Protein AF-A0A0M1JBJ9-F1 (afdb_monomer)

Mean predicted aligned error: 10.91 Å

Radius of gyration: 22.56 Å; Cα contacts (8 Å, |Δi|>4): 190; chains: 1; bounding box: 46×38×67 Å

Secondary structure (DSSP, 8-state):
-----B---EEEEETTEEEEEP-TTPEEEEE-TTT--EEEEEBPPTTS-EEETTEEE-TTS--HHHHHHHHHHHHHHHHHHHT--SHHHHHHIIIIIIHHHHHHHHHHS---HHHHHHHHHHHHHHHHHHTT--TT--HHHHHS-GGGTS--PPPGGGGS--------S-S------

Sequence (177 aa):
MNKFCVYIIKWTFKRDMPKLEDHSQQIIRIQESDTRQMVDIANLLPKQSIKSLGCMFSPTLKSNVQEKLVQQKVMSLSMTLARATTINIAWVHYNTVYLSAMRYKLSQATISHNKLAEFEKSYINQLLPKLGYTRNFPRAVVHALVELGALGFNHYPQYKVKRNVSIKSSMFDFNKP

Foldseek 3Di:
DPPDAAADWDWDDDPPDTDTDWPQVDWDWDQDPPPRDTDTDGHDTQQAWDDDPNATAGVVLDHPPRLVVLLVVLVVLLVVLLPDDALVVLVCSVPPPVCVVVLVSLLPHSDDPVSQVVSVLVNVLSSQVRNVHHSPPDVCLQCDDVVVVGNNDDRSVVSPDPPPPPVPVPPDPPDDD

Structure (mmCIF, N/CA/C/O backbone):
data_AF-A0A0M1JBJ9-F1
#
_entry.id   AF-A0A0M1JBJ9-F1
#
loop_
_atom_site.group_PDB
_atom_site.id
_atom_site.type_symbol
_atom_site.label_atom_id
_atom_site.label_alt_id
_atom_site.label_comp_id
_atom_site.label_asym_id
_atom_site.label_entity_id
_atom_site.label_seq_id
_atom_site.pdbx_PDB_ins_code
_atom_site.Cartn_x
_atom_site.Cartn_y
_atom_site.Cartn_z
_atom_site.occupancy
_atom_site.B_iso_or_equiv
_atom_site.auth_seq_id
_atom_site.auth_comp_id
_atom_site.auth_asym_id
_atom_site.auth_atom_id
_atom_site.pdbx_PDB_model_num
ATOM 1 N N . MET A 1 1 ? 2.349 13.083 28.864 1.00 40.28 1 MET A N 1
ATOM 2 C CA . MET A 1 1 ? 1.974 12.598 27.511 1.00 40.28 1 MET A CA 1
ATOM 3 C C . MET A 1 1 ? 1.416 11.192 27.645 1.00 40.28 1 MET A C 1
ATOM 5 O O . MET A 1 1 ? 2.142 10.321 28.107 1.00 40.28 1 MET A O 1
ATOM 9 N N . ASN A 1 2 ? 0.149 10.980 27.285 1.00 50.66 2 ASN A N 1
ATOM 10 C CA . ASN A 1 2 ? -0.490 9.663 27.348 1.00 50.66 2 ASN A CA 1
ATOM 11 C C . ASN A 1 2 ? 0.169 8.720 26.324 1.00 50.66 2 ASN A C 1
ATOM 13 O O . ASN A 1 2 ? 0.013 8.910 25.120 1.00 50.66 2 ASN A O 1
ATOM 17 N N . LYS A 1 3 ? 0.961 7.748 26.797 1.00 65.25 3 LYS A N 1
ATOM 18 C CA . LYS A 1 3 ? 1.693 6.778 25.954 1.00 65.25 3 LYS A CA 1
ATOM 19 C C . LYS A 1 3 ? 0.819 5.615 25.466 1.00 65.25 3 LYS A C 1
ATOM 21 O O . LYS A 1 3 ? 1.274 4.827 24.642 1.00 65.25 3 LYS A O 1
ATOM 26 N N . PHE A 1 4 ? -0.416 5.508 25.955 1.00 68.12 4 PHE A N 1
ATOM 27 C CA . PHE A 1 4 ? -1.278 4.351 25.740 1.00 68.12 4 PHE A CA 1
ATOM 28 C C . PHE A 1 4 ? -2.556 4.737 24.994 1.00 68.12 4 PHE A C 1
ATOM 30 O O . PHE A 1 4 ? -3.160 5.775 25.252 1.00 68.12 4 PHE A O 1
ATOM 37 N N . CYS A 1 5 ? -2.948 3.884 24.051 1.00 72.44 5 CYS A N 1
ATOM 38 C CA . CYS A 1 5 ? -4.207 3.956 23.318 1.00 72.44 5 CYS A CA 1
ATOM 39 C C . CYS A 1 5 ? -4.979 2.677 23.628 1.00 72.44 5 CYS A C 1
ATOM 41 O O . CYS A 1 5 ? -4.451 1.587 23.401 1.00 72.44 5 CYS A O 1
ATOM 43 N N . VAL A 1 6 ? -6.200 2.802 24.144 1.00 77.88 6 VAL A N 1
ATOM 44 C CA . VAL A 1 6 ? -7.011 1.650 24.549 1.00 77.88 6 VAL A CA 1
ATOM 45 C C . VAL A 1 6 ? -8.260 1.572 23.683 1.00 77.88 6 VAL A C 1
ATOM 47 O O . VAL A 1 6 ? -8.884 2.587 23.374 1.00 77.88 6 VAL A O 1
ATOM 50 N N . TYR A 1 7 ? -8.600 0.345 23.294 1.00 79.88 7 TYR A N 1
ATOM 51 C CA . TYR A 1 7 ? -9.830 0.012 22.592 1.00 79.88 7 TYR A CA 1
ATOM 52 C C . TYR A 1 7 ? -10.604 -1.011 23.411 1.00 79.88 7 TYR A C 1
ATOM 54 O O . TYR A 1 7 ? -10.098 -2.102 23.675 1.00 79.88 7 TYR A O 1
ATOM 62 N N . ILE A 1 8 ? -11.850 -0.697 23.745 1.00 81.00 8 ILE A N 1
ATOM 63 C CA . ILE A 1 8 ? -12.811 -1.705 24.190 1.00 81.00 8 ILE A CA 1
ATOM 64 C C . ILE A 1 8 ? -13.491 -2.275 22.953 1.00 81.00 8 ILE A C 1
ATOM 66 O O . ILE A 1 8 ? -14.142 -1.562 22.188 1.00 81.00 8 ILE A O 1
ATOM 70 N N . ILE A 1 9 ? -13.329 -3.580 22.762 1.00 80.31 9 ILE A N 1
ATOM 71 C CA . ILE A 1 9 ? -13.899 -4.327 21.646 1.00 80.31 9 ILE A CA 1
ATOM 72 C C . ILE A 1 9 ? -14.890 -5.320 22.240 1.00 80.31 9 ILE A C 1
ATOM 74 O O . ILE A 1 9 ? -14.492 -6.236 22.958 1.00 80.31 9 ILE A O 1
ATOM 78 N N . LYS A 1 10 ? -16.175 -5.162 21.921 1.00 82.12 10 LYS A N 1
ATOM 79 C CA . LYS A 1 10 ? -17.209 -6.123 22.303 1.00 82.12 10 LYS A CA 1
ATOM 80 C C . LYS A 1 10 ? -17.837 -6.724 21.059 1.00 82.12 10 LYS A C 1
ATOM 82 O O . LYS A 1 10 ? -18.400 -6.018 20.223 1.00 82.12 10 LYS A O 1
ATOM 87 N N . TRP A 1 11 ? -17.747 -8.042 20.958 1.00 81.19 11 TRP A N 1
ATOM 88 C CA . TRP A 1 11 ? -18.395 -8.807 19.906 1.00 81.19 11 TRP A CA 1
ATOM 89 C C . TRP A 1 11 ? -19.698 -9.390 20.432 1.00 81.19 11 TRP A C 1
ATOM 91 O O . TRP A 1 11 ? -19.705 -10.070 21.457 1.00 81.19 11 TRP A O 1
ATOM 101 N N . THR A 1 12 ? -20.797 -9.152 19.722 1.00 83.12 12 THR A N 1
ATOM 102 C CA . THR A 1 12 ? -22.052 -9.860 19.954 1.00 83.12 12 THR A CA 1
ATOM 103 C C . THR A 1 12 ? -22.290 -10.883 18.861 1.00 83.12 12 THR A C 1
ATOM 105 O O . THR A 1 12 ? -22.363 -10.581 17.670 1.00 83.12 12 THR A O 1
ATOM 108 N N . PHE A 1 13 ? -22.394 -12.136 19.289 1.00 81.25 13 PHE A N 1
ATOM 109 C CA . PHE A 1 13 ? -22.615 -13.281 18.422 1.00 81.25 13 PHE A CA 1
ATOM 110 C C . PHE A 1 13 ? -24.118 -13.563 18.387 1.00 81.25 13 PHE A C 1
ATOM 112 O O . PHE A 1 13 ? -24.657 -14.261 19.242 1.00 81.25 13 PHE A O 1
ATOM 119 N N . LYS A 1 14 ? -24.821 -12.961 17.421 1.00 80.25 14 LYS A N 1
ATOM 120 C CA . LYS A 1 14 ? -26.178 -13.395 17.049 1.00 80.25 14 LYS A CA 1
ATOM 121 C C . LYS A 1 14 ? -26.054 -14.450 15.947 1.00 80.25 14 LYS A C 1
ATOM 123 O O . LYS A 1 14 ? -25.101 -14.373 15.178 1.00 80.25 14 LYS A O 1
ATOM 128 N N . ARG A 1 15 ? -27.008 -15.394 15.904 1.00 73.88 15 ARG A N 1
ATOM 129 C CA . ARG A 1 15 ? -26.974 -16.716 15.230 1.00 73.88 15 ARG A CA 1
ATOM 130 C C . ARG A 1 15 ? -26.231 -16.831 13.887 1.00 73.88 15 ARG A C 1
ATOM 132 O O . ARG A 1 15 ? -25.685 -17.899 13.659 1.00 73.88 15 ARG A O 1
ATOM 139 N N . ASP A 1 16 ? -26.109 -15.771 13.084 1.00 71.38 16 ASP A N 1
ATOM 140 C CA . ASP A 1 16 ? -25.483 -15.869 11.759 1.00 71.38 16 ASP A CA 1
ATOM 141 C C . ASP A 1 16 ? -24.213 -15.025 11.541 1.00 71.38 16 ASP A C 1
ATOM 143 O O . ASP A 1 16 ? -23.435 -15.365 10.655 1.00 71.38 16 ASP A O 1
ATOM 147 N N . MET A 1 17 ? -23.929 -13.965 12.323 1.00 73.56 17 MET A N 1
ATOM 148 C CA . MET A 1 17 ? -22.675 -13.193 12.180 1.00 73.56 17 MET A CA 1
ATOM 149 C C . MET A 1 17 ? -22.262 -12.430 13.454 1.00 73.56 17 MET A C 1
ATOM 151 O O . MET A 1 17 ? -23.107 -11.766 14.068 1.00 73.56 17 MET A O 1
ATOM 155 N N . PRO A 1 18 ? -20.959 -12.424 13.813 1.00 79.56 18 PRO A N 1
ATOM 156 C CA . PRO A 1 18 ? -20.442 -11.572 14.877 1.00 79.56 18 PRO A CA 1
ATOM 157 C C . PRO A 1 18 ? -20.579 -10.097 14.488 1.00 79.56 18 PRO A C 1
ATOM 159 O O . PRO A 1 18 ? -20.094 -9.663 13.441 1.00 79.56 18 PRO A O 1
ATOM 162 N N . LYS A 1 19 ? -21.231 -9.310 15.343 1.00 79.62 19 LYS A N 1
ATOM 163 C CA . LYS A 1 19 ? -21.331 -7.855 15.201 1.00 79.62 19 LYS A CA 1
ATOM 164 C C . LYS A 1 19 ? -20.446 -7.178 16.238 1.00 79.62 19 LYS A C 1
ATOM 166 O O . LYS A 1 19 ? -20.399 -7.595 17.390 1.00 79.62 19 LYS A O 1
ATOM 171 N N . LEU A 1 20 ? -19.740 -6.138 15.810 1.00 77.88 20 LEU A N 1
ATOM 172 C CA . LEU A 1 20 ? -18.956 -5.292 16.701 1.00 77.88 20 LEU A CA 1
ATOM 173 C C . LEU A 1 20 ? -19.862 -4.195 17.265 1.00 77.88 20 LEU A C 1
ATOM 175 O O . LEU A 1 20 ? -20.436 -3.425 16.491 1.00 77.88 20 LEU A O 1
ATOM 179 N N . GLU A 1 21 ? -19.986 -4.130 18.588 1.00 76.69 21 GLU A N 1
ATOM 180 C CA . GLU A 1 21 ? -20.697 -3.048 19.273 1.00 76.69 21 GLU A CA 1
ATOM 181 C C . GLU A 1 21 ? -19.773 -1.846 19.487 1.00 76.69 21 GLU A C 1
ATOM 183 O O . GLU A 1 21 ? -18.577 -1.994 19.753 1.00 76.69 21 GLU A O 1
ATOM 188 N N . ASP A 1 22 ? -20.328 -0.643 19.336 1.00 70.81 22 ASP A N 1
ATOM 189 C CA . ASP A 1 22 ? -19.609 0.604 19.582 1.00 70.81 22 ASP A CA 1
ATOM 190 C C . ASP A 1 22 ? -19.796 1.023 21.045 1.00 70.81 22 ASP A C 1
ATOM 192 O O . ASP A 1 22 ? -20.914 1.263 21.498 1.00 70.81 22 ASP A O 1
ATOM 196 N N . HIS A 1 23 ? -18.687 1.099 21.781 1.00 70.31 23 HIS A N 1
ATOM 197 C CA . HIS A 1 23 ? -18.643 1.535 23.180 1.00 70.31 23 HIS A CA 1
ATOM 198 C C . HIS A 1 23 ? -17.725 2.745 23.381 1.00 70.31 23 HIS A C 1
ATOM 200 O O . HIS A 1 23 ? -17.162 2.946 24.457 1.00 70.31 23 HIS A O 1
ATOM 206 N N . SER A 1 24 ? -17.565 3.568 22.347 1.00 64.38 24 SER A N 1
ATOM 207 C CA . SER A 1 24 ? -16.698 4.755 22.349 1.00 64.38 24 SER A CA 1
ATOM 208 C C . SER A 1 2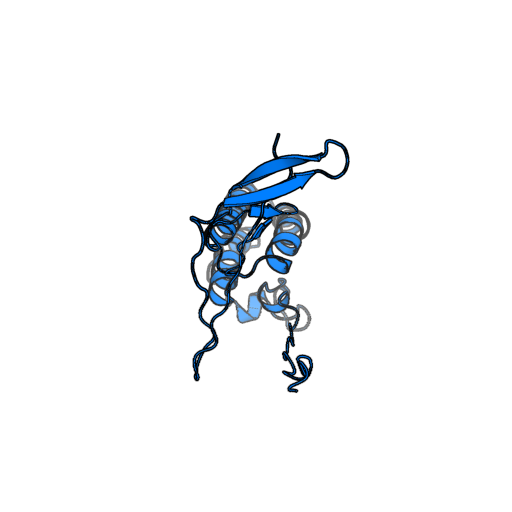4 ? -16.976 5.786 23.449 1.00 64.38 24 SER A C 1
ATOM 210 O O . SER A 1 24 ? -16.107 6.600 23.732 1.00 64.38 24 SER A O 1
ATOM 212 N N . GLN A 1 25 ? -18.141 5.748 24.102 1.00 66.19 25 GLN A N 1
ATOM 213 C CA . GLN A 1 25 ? -18.490 6.651 25.208 1.00 66.19 25 GLN A CA 1
ATOM 214 C C . GLN A 1 25 ? -18.091 6.135 26.603 1.00 66.19 25 GLN A C 1
ATOM 216 O O . GLN A 1 25 ? -18.305 6.830 27.592 1.00 66.19 25 GLN A O 1
ATOM 221 N N . GLN A 1 26 ? -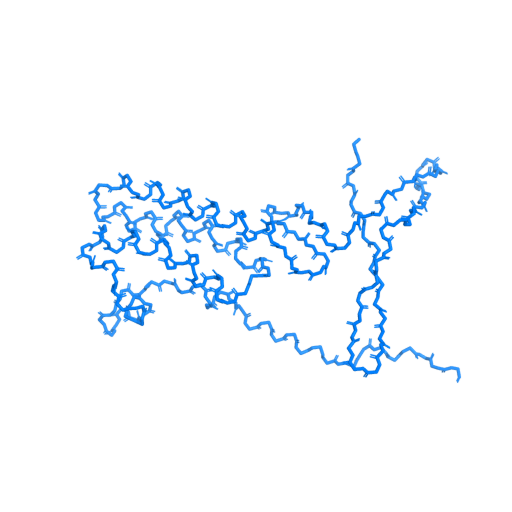17.529 4.928 26.719 1.00 70.69 26 GLN A N 1
ATOM 222 C CA . GLN A 1 26 ? -17.108 4.393 28.017 1.00 70.69 26 GLN A CA 1
ATOM 223 C C . GLN A 1 26 ? -15.753 4.968 28.446 1.00 70.69 26 GLN A C 1
ATOM 225 O O . GLN A 1 26 ? -14.786 4.942 27.685 1.00 70.69 26 GLN A O 1
ATOM 230 N N . ILE A 1 27 ? -15.681 5.454 29.687 1.00 71.50 27 ILE A N 1
ATOM 231 C CA . ILE A 1 27 ? -14.437 5.905 30.322 1.00 71.50 27 ILE A CA 1
ATOM 232 C C . ILE A 1 27 ? -13.853 4.730 31.101 1.00 71.50 27 ILE A C 1
ATOM 234 O O . ILE A 1 27 ? -14.541 4.119 31.921 1.00 71.50 27 ILE A O 1
ATOM 238 N N . ILE A 1 28 ? -12.586 4.412 30.844 1.00 76.81 28 ILE A N 1
ATOM 239 C CA . ILE A 1 28 ? -11.869 3.362 31.566 1.00 76.81 28 ILE A CA 1
ATOM 240 C C . ILE A 1 28 ? -11.120 4.023 32.707 1.00 76.81 28 ILE A C 1
ATOM 242 O O . ILE A 1 28 ? -10.290 4.896 32.466 1.00 76.81 28 ILE A O 1
ATOM 246 N N . ARG A 1 29 ? -11.381 3.589 33.938 1.00 80.81 29 ARG A N 1
ATOM 247 C CA . ARG A 1 29 ? -10.608 4.021 35.102 1.00 80.81 29 ARG A CA 1
ATOM 248 C C . ARG A 1 29 ? -9.611 2.940 35.474 1.00 80.81 29 ARG A C 1
ATOM 250 O O . ARG A 1 29 ? -10.019 1.820 35.773 1.00 80.81 29 ARG A O 1
ATOM 257 N N . ILE A 1 30 ? -8.325 3.266 35.445 1.00 81.12 30 ILE A N 1
ATOM 258 C CA . ILE A 1 30 ? -7.253 2.352 35.853 1.00 81.12 30 ILE A CA 1
ATOM 259 C C . ILE A 1 30 ? -6.582 2.921 37.097 1.00 81.12 30 ILE A C 1
ATOM 261 O O . ILE A 1 30 ? -6.330 4.122 37.167 1.00 81.12 30 ILE A O 1
ATOM 265 N N . GLN A 1 31 ? -6.297 2.061 38.072 1.00 83.81 31 GLN A N 1
ATOM 266 C CA . GLN A 1 31 ? -5.468 2.423 39.214 1.00 83.81 31 GLN A CA 1
ATOM 267 C C . GLN A 1 31 ? -3.998 2.192 38.866 1.00 83.81 31 GLN A C 1
ATOM 269 O O . GLN A 1 31 ? -3.609 1.084 38.498 1.00 83.81 31 GLN A O 1
ATOM 274 N N . GLU A 1 32 ? -3.180 3.233 38.969 1.00 82.25 32 GLU A N 1
ATOM 275 C CA . GLU A 1 32 ? -1.743 3.129 38.729 1.00 82.25 32 GLU A CA 1
ATOM 276 C C . GLU A 1 32 ? -1.060 2.376 39.881 1.00 82.25 32 GLU A C 1
ATOM 278 O O . GLU A 1 32 ? -1.329 2.650 41.051 1.00 82.25 32 GLU A O 1
ATOM 283 N N . SER A 1 33 ? -0.183 1.419 39.559 1.00 78.75 33 SER A N 1
ATOM 284 C CA . SER A 1 33 ? 0.458 0.555 40.564 1.00 78.75 33 SER A CA 1
ATOM 285 C C . SER A 1 33 ? 1.364 1.335 41.522 1.00 78.75 33 SER A C 1
ATOM 287 O O . SER A 1 33 ? 1.340 1.083 42.726 1.00 78.75 33 SER A O 1
ATOM 289 N N . ASP A 1 34 ? 2.135 2.293 41.000 1.00 81.94 34 ASP A N 1
ATOM 290 C CA . ASP A 1 34 ? 3.157 3.013 41.772 1.00 81.94 34 ASP A CA 1
ATOM 291 C C . ASP A 1 34 ? 2.544 4.108 42.653 1.00 81.94 34 ASP A C 1
ATOM 293 O O . ASP A 1 34 ? 2.861 4.243 43.833 1.00 81.94 34 ASP A O 1
ATOM 297 N N . THR A 1 35 ? 1.619 4.877 42.088 1.00 80.12 35 THR A N 1
ATOM 298 C CA . THR A 1 35 ? 1.053 6.097 42.684 1.00 80.12 35 THR A CA 1
ATOM 299 C C . THR A 1 35 ? -0.296 5.858 43.360 1.00 80.12 35 THR A C 1
ATOM 301 O O . THR A 1 35 ? -0.787 6.735 44.070 1.00 80.12 35 THR A O 1
ATOM 304 N N . ARG A 1 36 ? -0.925 4.692 43.130 1.00 82.06 36 ARG A N 1
ATOM 305 C CA . ARG A 1 36 ? -2.298 4.331 43.552 1.00 82.06 36 ARG A CA 1
ATOM 306 C C . ARG A 1 36 ? -3.384 5.322 43.123 1.00 82.06 36 ARG A C 1
ATOM 308 O O . ARG A 1 36 ? -4.519 5.221 43.593 1.00 82.06 36 ARG A O 1
ATOM 315 N N . GLN A 1 37 ? -3.058 6.251 42.229 1.00 83.94 37 GLN A N 1
ATOM 316 C CA . GLN A 1 37 ? -3.981 7.237 41.690 1.00 83.94 37 GLN A CA 1
ATOM 317 C C . GLN A 1 37 ? -4.855 6.606 40.608 1.00 83.94 37 GLN A C 1
ATOM 319 O O . GLN A 1 37 ? -4.419 5.730 39.859 1.00 83.94 37 GLN A O 1
ATOM 324 N N . MET A 1 38 ? -6.103 7.061 40.541 1.00 79.94 38 MET A N 1
ATOM 325 C CA . MET A 1 38 ? -7.032 6.670 39.489 1.00 79.94 38 MET A CA 1
ATOM 326 C C . MET A 1 38 ? -6.813 7.572 38.278 1.00 79.94 38 MET A C 1
ATOM 328 O O . MET A 1 38 ? -6.912 8.793 38.391 1.00 79.94 38 MET A O 1
ATOM 332 N N . VAL A 1 39 ? -6.526 6.971 37.128 1.00 81.88 39 VAL A N 1
ATOM 333 C CA . VAL A 1 39 ? -6.348 7.672 35.856 1.00 81.88 39 VAL A CA 1
ATOM 334 C C . VAL A 1 39 ? -7.477 7.282 34.913 1.00 81.88 39 VAL A C 1
ATOM 336 O O . VAL A 1 39 ? -7.710 6.098 34.649 1.00 81.88 39 VAL A O 1
ATOM 339 N N . ASP A 1 40 ? -8.160 8.296 34.387 1.00 81.00 40 ASP A N 1
ATOM 340 C CA . ASP A 1 40 ? -9.193 8.128 33.373 1.00 81.00 40 ASP A CA 1
ATOM 341 C C . ASP A 1 40 ? -8.530 8.046 31.987 1.00 81.00 40 ASP A C 1
ATOM 343 O O . ASP A 1 40 ? -7.851 8.971 31.530 1.00 81.00 40 ASP A O 1
ATOM 347 N N . ILE A 1 41 ? -8.725 6.919 31.303 1.00 79.62 41 ILE A N 1
ATOM 348 C CA . ILE A 1 41 ? -8.259 6.685 29.937 1.00 79.62 41 ILE A CA 1
ATOM 349 C C . ILE A 1 41 ? -9.457 6.756 28.995 1.00 79.62 41 ILE A C 1
ATOM 351 O O . ILE A 1 41 ? -10.447 6.035 29.146 1.00 79.62 41 ILE A O 1
ATOM 355 N N . ALA A 1 42 ? -9.344 7.619 27.987 1.00 76.38 42 ALA A N 1
ATOM 356 C CA . ALA A 1 42 ? -10.334 7.723 26.927 1.00 76.38 42 ALA A CA 1
ATOM 357 C C . ALA A 1 42 ? -10.318 6.459 26.053 1.00 76.38 42 ALA A C 1
ATOM 359 O O . ALA A 1 42 ? -9.277 6.087 25.501 1.00 76.38 42 ALA A O 1
ATOM 360 N N . ASN A 1 43 ? -11.478 5.818 25.903 1.00 79.88 43 ASN A N 1
ATOM 361 C CA . ASN A 1 43 ? -11.656 4.723 24.960 1.00 79.88 43 ASN A CA 1
ATOM 362 C C . ASN A 1 43 ? -11.708 5.270 23.527 1.00 79.88 43 ASN A C 1
ATOM 364 O O . ASN A 1 43 ? -12.490 6.171 23.221 1.00 79.88 43 ASN A O 1
ATOM 368 N N . LEU A 1 44 ? -10.889 4.720 22.634 1.00 79.06 44 LEU A N 1
ATOM 369 C CA . LEU A 1 44 ? -10.912 5.102 21.227 1.00 79.06 44 LEU A CA 1
ATOM 370 C C . LEU A 1 44 ? -12.014 4.355 20.473 1.00 79.06 44 LEU A C 1
ATOM 372 O O . LEU A 1 44 ? -12.311 3.187 20.729 1.00 79.06 44 LEU A O 1
ATOM 376 N N . LEU A 1 45 ? -12.583 5.015 19.463 1.00 79.00 45 LEU A N 1
ATOM 377 C CA . LEU A 1 45 ? -13.548 4.393 18.557 1.00 79.00 45 LEU A CA 1
ATOM 378 C C . LEU A 1 45 ? -12.911 3.178 17.859 1.00 79.00 45 LEU A C 1
ATOM 380 O O . LEU A 1 45 ? -11.849 3.330 17.258 1.00 79.00 45 LEU A O 1
ATOM 384 N N . PRO A 1 46 ? -13.572 2.009 17.773 1.00 76.25 46 PRO A N 1
ATOM 385 C CA . PRO A 1 46 ? -13.020 0.838 17.073 1.00 76.25 46 PRO A CA 1
ATOM 386 C C . PRO A 1 46 ? -12.725 1.051 15.571 1.00 76.25 46 PRO A C 1
ATOM 388 O O . PRO A 1 46 ? -12.044 0.251 14.919 1.00 76.25 46 PRO A O 1
ATOM 391 N N . LYS A 1 47 ? -13.263 2.127 14.986 1.00 77.06 47 LYS A N 1
ATOM 392 C CA . LYS A 1 47 ? -12.986 2.577 13.611 1.00 77.06 47 LYS A CA 1
ATOM 393 C C . LYS A 1 47 ? -11.791 3.529 13.523 1.00 77.06 47 LYS A C 1
ATOM 395 O O . LYS A 1 47 ? -11.189 3.659 12.457 1.00 77.06 47 LYS A O 1
ATOM 400 N N . GLN A 1 48 ? -11.447 4.199 14.618 1.00 81.88 48 GLN A N 1
ATOM 401 C CA . GLN A 1 48 ? -10.318 5.113 14.666 1.00 81.88 48 GLN A CA 1
ATOM 402 C C . GLN A 1 48 ? -9.027 4.318 14.534 1.00 81.88 48 GLN A C 1
ATOM 404 O O . GLN A 1 48 ? -8.808 3.329 15.233 1.00 81.88 48 GLN A O 1
ATOM 409 N N . SER A 1 49 ? -8.183 4.742 13.598 1.00 83.50 49 SER A N 1
ATOM 410 C CA . SER A 1 49 ? -6.905 4.086 13.358 1.00 83.50 49 SER A CA 1
ATOM 411 C C . SER A 1 49 ? -5.808 4.716 14.211 1.00 83.50 49 SER A C 1
ATOM 413 O O . SER A 1 49 ? -5.699 5.941 14.252 1.00 83.50 49 SER A O 1
ATOM 415 N N . ILE A 1 50 ? -4.965 3.891 14.824 1.00 84.88 50 ILE A N 1
ATOM 416 C CA . ILE A 1 50 ? -3.740 4.316 15.510 1.00 84.88 50 ILE A CA 1
ATOM 417 C C . ILE A 1 50 ? -2.513 3.973 14.679 1.00 84.88 50 ILE A C 1
ATOM 419 O O . ILE A 1 50 ? -2.501 2.999 13.924 1.00 84.88 50 ILE A O 1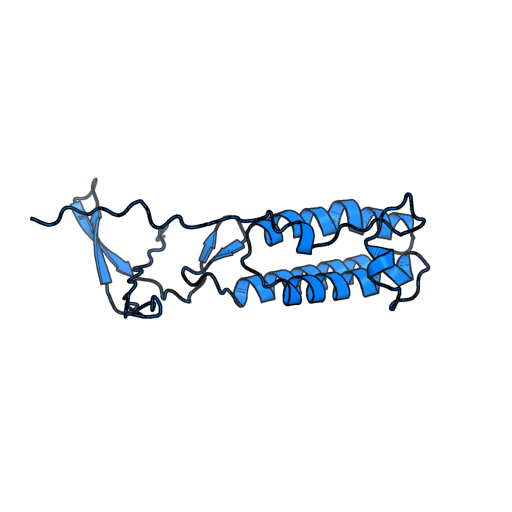
ATOM 423 N N . LYS A 1 51 ? -1.459 4.769 14.844 1.00 85.19 51 LYS A N 1
ATOM 424 C CA . LYS A 1 51 ? -0.163 4.494 14.234 1.00 85.19 51 LYS A CA 1
ATOM 425 C C . LYS A 1 51 ? 0.609 3.520 15.118 1.00 85.19 51 LYS A C 1
ATOM 427 O O . LYS A 1 51 ? 0.993 3.877 16.225 1.00 85.19 51 LYS A O 1
ATOM 432 N N . SER A 1 52 ? 0.893 2.331 14.604 1.00 82.75 52 SER A N 1
ATOM 433 C CA . SER A 1 52 ? 1.815 1.374 15.218 1.00 82.75 52 SER A CA 1
ATOM 434 C C . SER A 1 52 ? 2.866 0.965 14.194 1.00 82.75 52 SER A C 1
ATOM 436 O O . SER A 1 52 ? 2.538 0.702 13.040 1.00 82.75 52 SER A O 1
ATOM 438 N N . LEU A 1 53 ? 4.146 0.997 14.575 1.00 82.88 53 LEU A N 1
ATOM 439 C CA . LEU A 1 53 ? 5.272 0.611 13.709 1.00 82.88 53 LEU A CA 1
ATOM 440 C C . LEU A 1 53 ? 5.242 1.257 12.300 1.00 82.88 53 LEU A C 1
ATOM 442 O O . LEU A 1 53 ? 5.627 0.660 11.301 1.00 82.88 53 LEU A O 1
ATOM 446 N N . GLY A 1 54 ? 4.738 2.493 12.186 1.00 79.75 54 GLY A N 1
ATOM 447 C CA . GLY A 1 54 ? 4.646 3.206 10.902 1.00 79.75 54 GLY A CA 1
ATOM 448 C C . GLY A 1 54 ? 3.494 2.779 9.975 1.00 79.75 54 GLY A C 1
ATOM 449 O O . GLY A 1 54 ? 3.430 3.264 8.837 1.00 79.75 54 GLY A O 1
ATOM 450 N N . CYS A 1 55 ? 2.582 1.931 10.455 1.00 82.50 55 CYS A N 1
ATOM 451 C CA . CYS A 1 55 ? 1.332 1.551 9.799 1.00 82.50 55 CYS A CA 1
ATOM 452 C C . CYS A 1 55 ? 0.122 1.988 10.637 1.00 82.50 55 CYS A C 1
ATOM 454 O O . CYS A 1 55 ? 0.193 2.073 11.861 1.00 82.50 55 CYS A O 1
ATOM 456 N N . MET A 1 56 ? -0.985 2.301 9.970 1.00 85.88 56 MET A N 1
ATOM 457 C CA . MET A 1 56 ? -2.245 2.649 10.619 1.00 85.88 56 MET A CA 1
ATOM 458 C C . MET A 1 56 ? -3.106 1.398 10.775 1.00 85.88 56 MET A C 1
ATOM 460 O O . MET A 1 56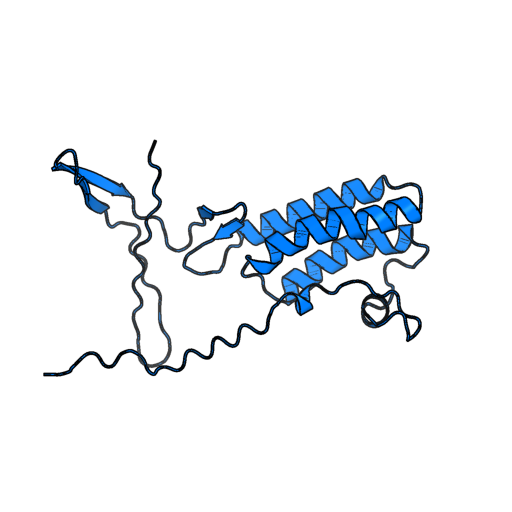 ? -3.410 0.725 9.789 1.00 85.88 56 MET A O 1
ATOM 464 N N . PHE A 1 57 ? -3.523 1.113 12.004 1.00 81.75 57 PHE A N 1
ATOM 465 C CA . PHE A 1 57 ? -4.363 -0.033 12.335 1.00 81.75 57 PHE A CA 1
ATOM 466 C C . PHE A 1 57 ? -5.633 0.420 13.024 1.00 81.75 57 PHE A C 1
ATOM 468 O O . PHE A 1 57 ? -5.590 1.275 13.904 1.00 81.75 57 PHE A O 1
ATOM 475 N N . SER A 1 58 ? -6.750 -0.191 12.652 1.00 82.75 58 SER A N 1
ATOM 476 C CA . SER A 1 58 ? -7.998 -0.115 13.401 1.00 82.75 58 SER A CA 1
ATOM 477 C C . SER A 1 58 ? -8.383 -1.520 13.874 1.00 82.75 58 SER A C 1
ATOM 479 O O . SER A 1 58 ? -8.134 -2.489 13.150 1.00 82.75 58 SER A O 1
ATOM 481 N N . PRO A 1 59 ? -9.029 -1.657 15.045 1.00 78.62 59 PRO A N 1
ATOM 482 C CA . PRO A 1 59 ? -9.609 -2.925 15.496 1.00 78.62 59 PRO A CA 1
ATOM 483 C C . PRO A 1 59 ? -10.548 -3.583 14.481 1.00 78.62 59 PRO A C 1
ATOM 485 O O . PRO A 1 59 ? -10.614 -4.800 14.364 1.00 78.62 59 PRO A O 1
ATOM 488 N N . THR A 1 60 ? -11.254 -2.764 13.701 1.00 76.06 60 THR A N 1
ATOM 489 C CA . THR A 1 60 ? -12.132 -3.209 12.608 1.00 76.06 60 THR A CA 1
ATOM 490 C C . THR A 1 60 ? -11.383 -3.738 11.384 1.00 76.06 60 THR A C 1
ATOM 492 O O . THR A 1 60 ? -12.022 -4.190 10.435 1.00 76.06 60 THR A O 1
ATOM 495 N N . LEU A 1 61 ? -10.047 -3.651 11.370 1.00 70.38 61 LEU A N 1
ATOM 496 C CA . LEU A 1 61 ? -9.150 -4.050 10.283 1.00 70.38 61 LEU A CA 1
ATOM 497 C C . LEU A 1 61 ? -9.446 -3.388 8.926 1.00 70.38 61 LEU A C 1
ATOM 499 O O . LEU A 1 61 ? -8.808 -3.710 7.931 1.00 70.38 61 LEU A O 1
ATOM 503 N N . LYS A 1 62 ? -10.379 -2.438 8.869 1.00 68.69 62 LYS A N 1
ATOM 504 C CA . LYS A 1 62 ? -10.699 -1.632 7.692 1.00 68.69 62 LYS A CA 1
ATOM 505 C C . LYS A 1 62 ? -10.164 -0.233 7.946 1.00 68.69 62 LYS A C 1
ATOM 507 O O . LYS A 1 62 ? -10.810 0.568 8.620 1.00 68.69 62 LYS A O 1
ATOM 512 N N . SER A 1 63 ? -8.962 0.050 7.451 1.00 69.00 63 SER A N 1
ATOM 513 C CA . SER A 1 63 ? -8.349 1.372 7.593 1.00 69.00 63 SER A CA 1
ATOM 514 C C . SER A 1 63 ? -8.228 2.058 6.238 1.00 69.00 63 SER A C 1
ATOM 516 O O . SER A 1 63 ? -7.207 1.964 5.558 1.00 69.00 63 SER A O 1
ATOM 518 N N . ASN A 1 64 ? -9.255 2.838 5.889 1.00 81.06 64 ASN A N 1
ATOM 519 C CA . ASN A 1 64 ? -9.209 3.770 4.755 1.00 81.06 64 ASN A CA 1
ATOM 520 C C . ASN A 1 64 ? -8.022 4.743 4.875 1.00 81.06 64 ASN A C 1
ATOM 522 O O . ASN A 1 64 ? -7.511 5.246 3.878 1.00 81.06 64 ASN A O 1
ATOM 526 N N . VAL A 1 65 ? -7.580 5.022 6.106 1.00 84.88 65 VAL A N 1
ATOM 527 C CA . VAL A 1 65 ? -6.429 5.886 6.379 1.00 84.88 65 VAL A CA 1
ATOM 528 C C . VAL A 1 65 ? -5.139 5.229 5.892 1.00 84.88 65 VAL A C 1
ATOM 530 O O . VAL A 1 65 ? -4.370 5.871 5.181 1.00 84.88 65 VAL A O 1
ATOM 533 N N . GLN A 1 66 ? -4.916 3.947 6.205 1.00 86.44 66 GLN A N 1
ATOM 534 C CA . GLN A 1 66 ? -3.743 3.221 5.713 1.00 86.44 66 GLN A CA 1
ATOM 535 C C . GLN A 1 66 ? -3.737 3.129 4.184 1.00 86.44 66 GLN A C 1
ATOM 537 O O . GLN A 1 66 ? -2.694 3.335 3.568 1.00 86.44 66 GLN A O 1
ATOM 542 N N . GLU A 1 67 ? -4.894 2.872 3.569 1.00 88.50 67 GLU A N 1
ATOM 543 C CA . GLU A 1 67 ? -5.022 2.836 2.108 1.00 88.50 67 GLU A CA 1
ATOM 544 C C . GLU A 1 67 ? -4.631 4.175 1.469 1.00 88.50 67 GLU A C 1
ATOM 546 O O . GLU A 1 67 ? -3.809 4.198 0.553 1.00 88.50 67 GLU A O 1
ATOM 551 N N . LYS A 1 68 ? -5.129 5.299 2.003 1.00 89.25 68 LYS A N 1
ATOM 552 C CA . LYS A 1 68 ? -4.748 6.645 1.543 1.00 89.25 68 LYS A CA 1
ATOM 553 C C . LYS A 1 68 ? -3.250 6.908 1.699 1.00 89.25 68 LYS A C 1
ATOM 555 O O . LYS A 1 68 ? -2.634 7.455 0.788 1.00 89.25 68 LYS A O 1
ATOM 560 N N . LEU A 1 69 ? -2.647 6.502 2.817 1.00 89.56 69 LEU A N 1
ATO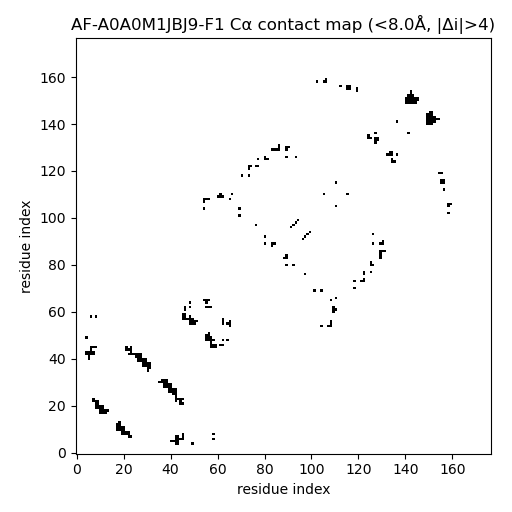M 561 C CA . LEU A 1 69 ? -1.207 6.669 3.041 1.00 89.56 69 LEU A CA 1
ATOM 562 C C . LEU A 1 69 ? -0.369 5.851 2.052 1.00 89.56 69 LEU A C 1
ATOM 564 O O . LEU A 1 69 ? 0.651 6.335 1.558 1.00 89.56 69 LEU A O 1
ATOM 568 N N . VAL A 1 70 ? -0.790 4.622 1.744 1.00 89.62 70 VAL A N 1
ATOM 569 C CA . VAL A 1 70 ? -0.139 3.797 0.717 1.00 89.62 70 VAL A CA 1
ATOM 570 C C . VAL A 1 70 ? -0.283 4.457 -0.651 1.00 89.62 70 VAL A C 1
ATOM 572 O O . VAL A 1 70 ? 0.718 4.613 -1.347 1.00 89.62 70 VAL A O 1
ATOM 575 N N . GLN A 1 71 ? -1.476 4.937 -1.004 1.00 91.19 71 GLN A N 1
ATOM 576 C CA . GLN A 1 71 ? -1.718 5.637 -2.266 1.00 91.19 71 GLN A CA 1
ATOM 577 C C . GLN A 1 71 ? -0.839 6.887 -2.417 1.00 91.19 71 GLN A C 1
ATOM 579 O O . GLN A 1 71 ? -0.182 7.060 -3.443 1.00 91.19 71 GLN A O 1
ATOM 584 N N . GLN A 1 72 ? -0.768 7.731 -1.386 1.00 92.44 72 GLN A N 1
ATOM 585 C CA . GLN A 1 72 ? 0.098 8.912 -1.370 1.00 92.44 72 GLN A CA 1
ATOM 586 C C . GLN A 1 72 ? 1.572 8.532 -1.532 1.00 92.44 72 GLN A C 1
ATOM 588 O O . GLN A 1 72 ? 2.306 9.184 -2.275 1.00 92.44 72 GLN A O 1
ATOM 593 N N . LYS A 1 73 ? 2.014 7.447 -0.884 1.00 92.00 73 LYS A N 1
ATOM 594 C CA . LYS A 1 73 ? 3.393 6.966 -1.013 1.00 92.00 73 LYS A CA 1
ATOM 595 C C . LYS A 1 73 ? 3.685 6.458 -2.424 1.00 92.00 73 LYS A C 1
ATOM 597 O O . LYS A 1 73 ? 4.740 6.775 -2.965 1.00 92.00 73 LYS A O 1
ATOM 602 N N . VAL A 1 74 ? 2.760 5.714 -3.029 1.00 92.62 74 VAL A N 1
ATOM 603 C CA . VAL A 1 74 ? 2.870 5.260 -4.423 1.00 92.62 74 VAL A CA 1
ATOM 604 C C . VAL A 1 74 ? 2.952 6.455 -5.365 1.00 92.62 74 VAL A C 1
ATOM 606 O O . VAL A 1 74 ? 3.838 6.492 -6.215 1.00 92.62 74 VAL A O 1
ATOM 609 N N . MET A 1 75 ? 2.084 7.452 -5.194 1.00 93.38 75 MET A N 1
ATOM 610 C CA . MET A 1 75 ? 2.091 8.670 -6.005 1.00 93.38 75 MET A CA 1
ATOM 611 C C . MET A 1 75 ? 3.415 9.428 -5.867 1.00 93.38 75 MET A C 1
ATOM 613 O O . MET A 1 75 ? 4.024 9.778 -6.873 1.00 93.38 75 MET A O 1
ATOM 617 N N . SER A 1 76 ? 3.907 9.605 -4.638 1.00 94.06 76 SER A N 1
ATOM 618 C CA . SER A 1 76 ? 5.206 10.227 -4.361 1.00 94.06 76 SER A CA 1
ATOM 619 C C . SER A 1 76 ? 6.354 9.508 -5.074 1.00 94.06 76 SER A C 1
ATOM 621 O O . SER A 1 76 ? 7.121 10.150 -5.786 1.00 94.06 76 SER A O 1
ATOM 623 N N . LEU A 1 77 ? 6.435 8.180 -4.958 1.00 93.25 77 LEU A N 1
ATOM 624 C CA . LEU A 1 77 ? 7.473 7.390 -5.629 1.00 93.25 77 LEU A CA 1
ATOM 625 C C . LEU A 1 77 ? 7.338 7.425 -7.153 1.00 93.25 77 LEU A C 1
ATOM 627 O O . LEU A 1 77 ? 8.341 7.408 -7.860 1.00 93.25 77 LEU A O 1
ATOM 631 N N . SER A 1 78 ? 6.111 7.496 -7.663 1.00 91.81 78 SER A N 1
ATOM 632 C CA . SER A 1 78 ? 5.862 7.617 -9.099 1.00 91.81 78 SER A CA 1
ATOM 633 C C . SER A 1 78 ? 6.346 8.971 -9.636 1.00 91.81 78 SER A C 1
ATOM 635 O O . SER A 1 78 ? 6.995 9.028 -10.676 1.00 91.81 78 SER A O 1
ATOM 637 N N . MET A 1 79 ? 6.125 10.059 -8.888 1.00 91.44 79 MET A N 1
ATOM 638 C CA . MET A 1 79 ? 6.666 11.382 -9.225 1.00 91.44 79 MET A CA 1
ATOM 639 C C . MET A 1 79 ? 8.199 11.400 -9.196 1.00 91.44 79 MET A C 1
ATOM 641 O O . MET A 1 79 ? 8.819 11.999 -10.072 1.00 91.44 79 MET A O 1
ATOM 645 N N . THR A 1 80 ? 8.828 10.718 -8.235 1.00 91.06 80 THR A N 1
ATOM 646 C CA . THR A 1 80 ? 10.290 10.558 -8.216 1.00 91.06 80 THR A CA 1
ATOM 647 C C . THR A 1 80 ? 10.779 9.789 -9.443 1.00 91.06 80 THR A C 1
ATOM 649 O O . THR A 1 80 ? 11.708 10.236 -10.113 1.00 91.06 80 THR A O 1
ATOM 652 N N . LEU A 1 81 ? 10.111 8.687 -9.795 1.00 92.38 81 LEU A N 1
ATOM 653 C CA . LEU A 1 81 ? 10.421 7.893 -10.984 1.00 92.38 81 LEU A CA 1
ATOM 654 C C . LEU A 1 81 ? 10.278 8.698 -12.283 1.00 92.38 81 LEU A C 1
ATOM 656 O O . LEU A 1 81 ? 11.059 8.503 -13.211 1.00 92.38 81 LEU A O 1
ATOM 660 N N . ALA A 1 82 ? 9.320 9.623 -12.365 1.00 88.44 82 ALA A N 1
ATOM 661 C CA . ALA A 1 82 ? 9.144 10.465 -13.548 1.00 88.44 82 ALA A CA 1
ATOM 662 C C . ALA A 1 82 ? 10.418 11.262 -13.896 1.00 88.44 82 ALA A C 1
ATOM 664 O O . ALA A 1 82 ? 10.691 11.488 -15.078 1.00 88.44 82 ALA A O 1
ATOM 665 N N . ARG A 1 83 ? 11.228 11.603 -12.883 1.00 88.06 83 ARG A N 1
ATOM 666 C CA . ARG A 1 83 ? 12.513 12.308 -13.020 1.00 88.06 83 ARG A CA 1
ATOM 667 C C . ARG A 1 83 ? 13.664 11.399 -13.461 1.00 88.06 83 ARG A C 1
ATOM 669 O O . ARG A 1 83 ? 14.724 11.911 -13.801 1.00 88.06 83 ARG A O 1
ATOM 676 N N . ALA A 1 84 ? 13.482 10.076 -13.472 1.00 86.81 84 ALA A N 1
ATOM 677 C CA . ALA A 1 84 ? 14.492 9.154 -13.978 1.00 86.81 84 ALA A CA 1
ATOM 678 C C . ALA A 1 84 ? 14.706 9.377 -15.483 1.00 86.81 84 ALA A C 1
ATOM 680 O O . ALA A 1 84 ? 13.752 9.362 -16.272 1.00 86.81 84 ALA A O 1
ATOM 681 N N . THR A 1 85 ? 15.962 9.584 -15.866 1.00 81.62 85 THR A N 1
ATOM 682 C CA . THR A 1 85 ? 16.390 9.860 -17.244 1.00 81.62 85 THR A CA 1
ATOM 683 C C . THR A 1 85 ? 16.884 8.618 -17.975 1.00 81.62 85 THR A C 1
ATOM 685 O O . THR A 1 85 ? 16.739 8.549 -19.190 1.00 81.62 85 THR A O 1
ATOM 688 N N . THR A 1 86 ? 17.415 7.619 -17.264 1.00 89.88 86 THR A N 1
ATOM 689 C CA . THR A 1 86 ? 17.930 6.383 -17.872 1.00 89.88 86 THR A CA 1
ATOM 690 C C . THR A 1 86 ? 17.148 5.149 -17.427 1.00 89.88 86 THR A C 1
ATOM 692 O O . THR A 1 86 ? 16.610 5.094 -16.316 1.00 89.88 86 THR A O 1
ATOM 695 N N . ILE A 1 87 ? 17.133 4.133 -18.296 1.00 90.69 87 ILE A N 1
ATOM 696 C CA . ILE A 1 87 ? 16.517 2.818 -18.048 1.00 90.69 87 ILE A CA 1
ATOM 697 C C . ILE A 1 87 ? 17.090 2.195 -16.767 1.00 90.69 87 ILE A C 1
ATOM 699 O O . ILE A 1 87 ? 16.338 1.748 -15.903 1.00 90.69 87 ILE A O 1
ATOM 703 N N . ASN A 1 88 ? 18.416 2.242 -16.600 1.00 91.31 88 ASN A N 1
ATOM 704 C CA . ASN A 1 88 ? 19.102 1.687 -15.430 1.00 91.31 88 ASN A CA 1
ATOM 705 C C . ASN A 1 88 ? 18.656 2.366 -14.129 1.00 91.31 88 ASN A C 1
ATOM 707 O O . ASN A 1 88 ? 18.386 1.681 -13.146 1.00 91.31 88 ASN A O 1
ATOM 711 N N . ILE A 1 89 ? 18.511 3.696 -14.119 1.00 93.00 89 ILE A N 1
ATOM 712 C CA . ILE A 1 89 ? 18.025 4.427 -12.938 1.00 93.00 89 ILE A CA 1
ATOM 713 C C . ILE A 1 89 ? 16.577 4.041 -12.627 1.00 93.00 89 ILE A C 1
ATOM 715 O O . ILE A 1 89 ? 16.241 3.826 -11.464 1.00 93.00 89 ILE A O 1
ATOM 719 N N . ALA A 1 90 ? 15.720 3.915 -13.644 1.00 92.25 90 ALA A N 1
ATOM 720 C CA . ALA A 1 90 ? 14.334 3.491 -13.461 1.00 92.25 90 ALA A CA 1
ATOM 721 C C . ALA A 1 90 ? 14.240 2.065 -12.885 1.00 92.25 90 ALA A C 1
ATOM 723 O O . ALA A 1 90 ? 13.459 1.814 -11.962 1.00 92.25 90 ALA A O 1
ATOM 724 N N . TRP A 1 91 ? 15.078 1.153 -13.383 1.00 90.50 91 TRP A N 1
ATOM 725 C CA . TRP A 1 91 ? 15.164 -0.225 -12.905 1.00 90.50 91 TRP A CA 1
ATOM 726 C C . TRP A 1 91 ? 15.677 -0.317 -11.464 1.00 90.50 91 TRP A C 1
ATOM 728 O O . TRP A 1 91 ? 15.080 -1.004 -10.631 1.00 90.50 91 TRP A O 1
ATOM 738 N N . VAL A 1 92 ? 16.745 0.419 -11.143 1.00 92.25 92 VAL A N 1
ATOM 739 C CA . VAL A 1 92 ? 17.285 0.511 -9.780 1.00 92.25 92 VAL A CA 1
ATOM 740 C C . VAL A 1 92 ? 16.237 1.104 -8.843 1.00 92.25 92 VAL A C 1
ATOM 742 O O . VAL A 1 92 ? 15.963 0.518 -7.801 1.00 92.25 92 VAL A O 1
ATOM 745 N N . HIS A 1 93 ? 15.577 2.198 -9.230 1.00 93.44 93 HIS A N 1
ATOM 746 C CA . HIS A 1 93 ? 14.530 2.827 -8.424 1.00 93.44 93 HIS A CA 1
ATOM 747 C C . HIS A 1 93 ? 13.380 1.859 -8.112 1.00 93.44 93 HIS A C 1
ATOM 749 O O . HIS A 1 93 ? 12.895 1.817 -6.979 1.00 93.44 93 HIS A O 1
ATOM 755 N N . TYR A 1 94 ? 12.953 1.048 -9.085 1.00 92.12 94 TYR A N 1
ATOM 756 C CA . TYR A 1 94 ? 11.953 0.013 -8.838 1.00 92.12 94 TYR A CA 1
ATOM 757 C C . TYR A 1 94 ? 12.432 -1.016 -7.800 1.00 92.12 94 TYR A C 1
ATOM 759 O O . TYR A 1 94 ? 11.748 -1.240 -6.798 1.00 92.12 94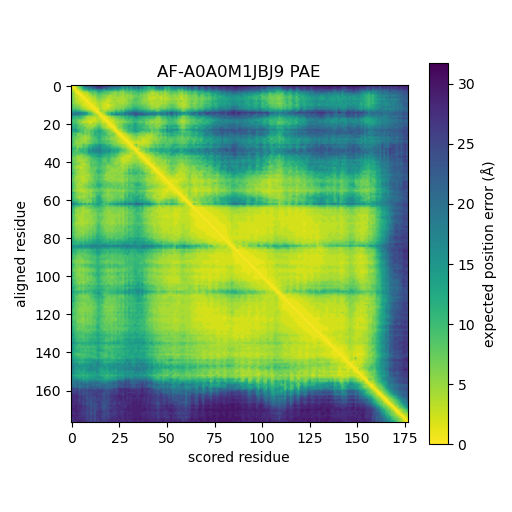 TYR A O 1
ATOM 767 N N . ASN A 1 95 ? 13.610 -1.607 -8.010 1.00 89.50 95 ASN A N 1
ATOM 768 C CA . ASN A 1 95 ? 14.078 -2.722 -7.190 1.00 89.50 95 ASN A CA 1
ATOM 769 C C . ASN A 1 95 ? 14.498 -2.306 -5.775 1.00 89.50 95 ASN A C 1
ATOM 771 O O . ASN A 1 95 ? 14.173 -2.997 -4.813 1.00 89.50 95 ASN A O 1
ATOM 775 N N . THR A 1 96 ? 15.200 -1.182 -5.625 1.00 90.75 96 THR A N 1
ATOM 776 C CA . THR A 1 96 ? 15.810 -0.802 -4.342 1.00 90.75 96 THR A CA 1
ATOM 777 C C . THR A 1 96 ? 14.929 0.131 -3.522 1.00 90.75 96 THR A C 1
ATOM 779 O O . THR A 1 96 ? 14.847 -0.024 -2.303 1.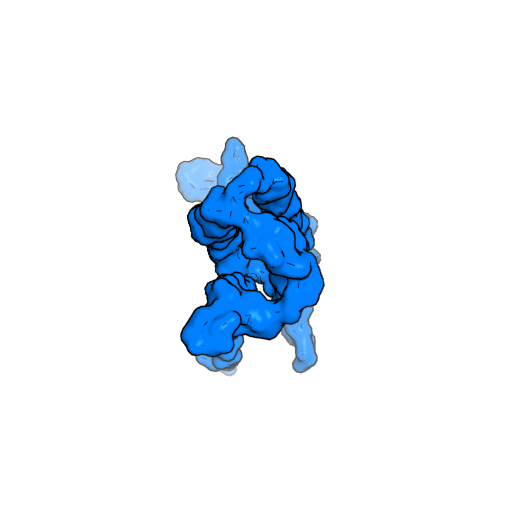00 90.75 96 THR A O 1
ATOM 782 N N . VAL A 1 97 ? 14.232 1.073 -4.165 1.00 91.69 97 VAL A N 1
ATOM 783 C CA . VAL A 1 97 ? 13.443 2.101 -3.471 1.00 91.69 97 VAL A CA 1
ATOM 784 C C . VAL A 1 97 ? 11.985 1.680 -3.362 1.00 91.69 97 VAL A C 1
ATOM 786 O O . VAL A 1 97 ? 11.432 1.614 -2.262 1.00 91.69 97 VAL A O 1
ATOM 789 N N . TYR A 1 98 ? 11.348 1.394 -4.497 1.00 91.44 98 TYR A N 1
ATOM 790 C CA . TYR A 1 98 ? 9.909 1.162 -4.544 1.00 91.44 98 TYR A CA 1
ATOM 791 C C . TYR A 1 98 ? 9.507 -0.137 -3.842 1.00 91.44 98 TYR A C 1
ATOM 793 O O . TYR A 1 98 ? 8.680 -0.097 -2.927 1.00 91.44 98 TYR A O 1
ATOM 801 N N . LEU A 1 99 ? 10.126 -1.266 -4.204 1.00 89.06 99 LEU A N 1
ATOM 802 C CA . LEU A 1 99 ? 9.812 -2.558 -3.588 1.00 89.06 99 LEU A CA 1
ATOM 803 C C . LEU A 1 99 ? 10.083 -2.563 -2.082 1.00 89.06 99 LEU A C 1
ATOM 805 O O . LEU A 1 99 ? 9.217 -2.981 -1.312 1.00 89.06 99 LEU A O 1
ATOM 809 N N . SER A 1 100 ? 11.229 -2.043 -1.642 1.00 87.25 100 SER A N 1
ATOM 810 C CA . SER A 1 100 ? 11.582 -1.968 -0.218 1.00 87.25 100 SER A CA 1
ATOM 811 C C . SER A 1 100 ? 10.583 -1.125 0.579 1.00 87.25 100 SER A C 1
ATOM 813 O O . SER A 1 100 ? 10.118 -1.544 1.641 1.00 87.25 100 SER A O 1
ATOM 815 N N . ALA A 1 101 ? 10.192 0.040 0.051 1.00 88.50 101 ALA A N 1
ATOM 816 C CA . ALA A 1 101 ? 9.240 0.928 0.716 1.00 88.50 101 ALA A CA 1
ATOM 817 C C . ALA A 1 101 ? 7.827 0.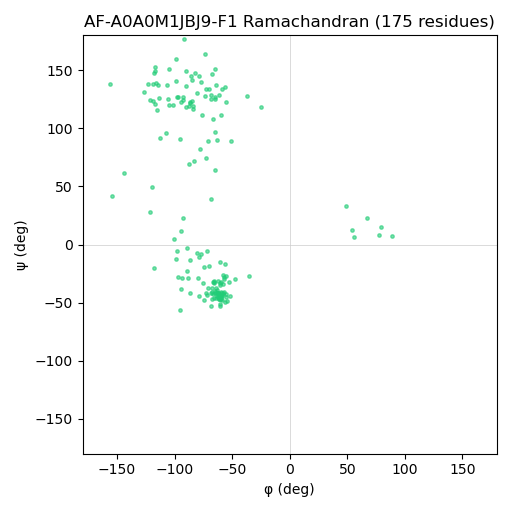328 0.814 1.00 88.50 101 ALA A C 1
ATOM 819 O O . ALA A 1 101 ? 7.099 0.612 1.771 1.00 88.50 101 ALA A O 1
ATOM 820 N N . MET A 1 102 ? 7.430 -0.477 -0.174 1.00 87.94 102 MET A N 1
ATOM 821 C CA . MET A 1 102 ? 6.090 -1.057 -0.246 1.00 87.94 102 MET A CA 1
ATOM 822 C C . MET A 1 102 ? 5.988 -2.372 0.520 1.00 87.94 102 MET A C 1
ATOM 824 O O . MET A 1 102 ? 5.037 -2.549 1.279 1.00 87.94 102 MET A O 1
ATOM 828 N N . ARG A 1 103 ? 6.984 -3.259 0.427 1.00 85.38 103 ARG A N 1
ATOM 829 C CA . ARG A 1 103 ? 6.956 -4.602 1.029 1.00 85.38 103 ARG A CA 1
ATOM 830 C C . ARG A 1 103 ? 6.593 -4.590 2.516 1.00 85.38 103 ARG A C 1
ATOM 832 O O . ARG A 1 103 ? 5.742 -5.369 2.938 1.00 85.38 103 ARG A O 1
ATOM 839 N N . TYR A 1 104 ? 7.176 -3.681 3.299 1.00 83.06 104 TYR A N 1
ATOM 840 C CA . TYR A 1 104 ? 6.881 -3.567 4.733 1.00 83.06 104 TYR A CA 1
ATOM 841 C C . TYR A 1 104 ? 5.458 -3.065 5.024 1.00 83.06 104 TYR A C 1
ATOM 843 O O . TYR A 1 104 ? 4.776 -3.572 5.911 1.00 83.06 104 TYR A O 1
ATOM 851 N N . LYS A 1 105 ? 4.987 -2.063 4.272 1.00 80.19 105 LYS A N 1
ATOM 852 C CA . LYS A 1 105 ? 3.652 -1.479 4.475 1.00 80.19 105 LYS A CA 1
ATOM 853 C C . LYS A 1 105 ? 2.548 -2.436 4.039 1.00 80.19 105 LYS A C 1
ATOM 855 O O . LYS A 1 105 ? 1.505 -2.492 4.685 1.00 80.19 105 LYS A O 1
ATOM 860 N N . LEU A 1 106 ? 2.776 -3.176 2.956 1.00 81.00 106 LEU A N 1
ATOM 861 C CA . LEU A 1 106 ? 1.798 -4.098 2.389 1.00 81.00 106 LEU A CA 1
ATOM 862 C C . LEU A 1 106 ? 1.660 -5.388 3.203 1.00 81.00 106 LEU A C 1
ATOM 864 O O . LEU A 1 106 ? 0.554 -5.911 3.298 1.00 81.00 106 LEU A O 1
ATOM 868 N N . SER A 1 107 ? 2.736 -5.882 3.825 1.00 75.94 107 SER A N 1
ATOM 869 C CA . SER A 1 107 ? 2.665 -7.089 4.664 1.00 75.94 107 SER A CA 1
ATOM 870 C C . SER A 1 107 ? 1.814 -6.885 5.921 1.00 75.94 107 SER A C 1
ATOM 872 O O . SER A 1 107 ? 1.154 -7.818 6.387 1.00 75.94 107 SER A O 1
ATOM 874 N N . GLN A 1 108 ? 1.803 -5.661 6.451 1.00 72.94 108 GLN A N 1
ATOM 875 C CA . GLN A 1 108 ? 1.080 -5.313 7.670 1.00 72.94 108 GLN A CA 1
ATOM 876 C C . GLN A 1 108 ? -0.324 -4.764 7.415 1.00 72.94 108 GLN A C 1
ATOM 878 O O . GLN A 1 108 ? -1.212 -4.948 8.244 1.00 72.94 108 GLN A O 1
ATOM 883 N N . ALA A 1 109 ? -0.559 -4.111 6.279 1.00 74.56 109 ALA A N 1
ATOM 884 C CA . ALA A 1 109 ? -1.845 -3.489 6.008 1.00 74.56 109 ALA A CA 1
ATOM 885 C C . ALA A 1 109 ? -2.919 -4.508 5.593 1.00 74.56 109 ALA A C 1
ATOM 887 O O . ALA A 1 109 ? -2.693 -5.410 4.784 1.00 74.56 109 ALA A O 1
ATOM 888 N N . THR A 1 110 ? -4.139 -4.319 6.090 1.00 77.38 110 THR A N 1
ATOM 889 C CA . THR A 1 110 ? -5.306 -5.109 5.680 1.00 77.38 110 THR A CA 1
ATOM 890 C C . THR A 1 110 ? -5.965 -4.469 4.458 1.00 77.38 110 THR A C 1
ATOM 892 O O . THR A 1 110 ? -7.048 -3.900 4.539 1.00 77.38 110 THR A O 1
ATOM 895 N N . ILE A 1 111 ? -5.278 -4.522 3.315 1.00 80.62 111 ILE A N 1
ATOM 896 C CA . ILE A 1 111 ? -5.761 -3.943 2.052 1.00 80.62 111 ILE A CA 1
ATOM 897 C C . ILE A 1 111 ? -6.382 -5.048 1.192 1.00 80.62 111 ILE A C 1
ATOM 899 O O . ILE A 1 111 ? -5.909 -6.196 1.147 1.00 80.62 111 ILE A O 1
ATOM 903 N N . SER A 1 112 ? -7.483 -4.723 0.514 1.00 82.06 112 SER A N 1
ATOM 904 C CA . SER A 1 112 ? -8.113 -5.647 -0.431 1.00 82.06 112 SER A CA 1
ATOM 905 C C . SER A 1 112 ? -7.192 -5.937 -1.623 1.00 82.06 112 SER A C 1
ATOM 907 O O . SER A 1 112 ? -6.373 -5.113 -2.023 1.00 82.06 112 SER A O 1
ATOM 909 N N . HIS A 1 113 ? -7.331 -7.124 -2.211 1.00 82.50 113 HIS A N 1
ATOM 910 C CA . HIS A 1 113 ? -6.525 -7.522 -3.366 1.00 82.50 113 HIS A CA 1
ATOM 911 C C . HIS A 1 113 ? -6.692 -6.553 -4.550 1.00 82.50 113 HIS A C 1
ATOM 913 O O . HIS A 1 113 ? -5.712 -6.134 -5.159 1.00 82.50 113 HIS A O 1
ATOM 919 N N . ASN A 1 114 ? -7.930 -6.127 -4.812 1.00 84.00 114 ASN A N 1
ATOM 920 C CA . ASN A 1 114 ? -8.251 -5.212 -5.907 1.00 84.00 114 ASN A CA 1
ATOM 921 C C . ASN A 1 114 ? -7.563 -3.853 -5.727 1.00 84.00 114 ASN A C 1
ATOM 923 O O . ASN A 1 114 ? -6.979 -3.332 -6.674 1.00 84.00 114 ASN A O 1
ATOM 927 N N . LYS A 1 115 ? -7.543 -3.315 -4.499 1.00 85.56 115 LYS A N 1
ATOM 928 C CA . LYS A 1 115 ? -6.840 -2.058 -4.207 1.00 85.56 115 LYS A CA 1
ATOM 929 C C . LYS A 1 115 ? -5.324 -2.176 -4.329 1.00 85.56 115 LYS A C 1
ATOM 931 O O . LYS A 1 115 ? -4.690 -1.263 -4.847 1.00 85.56 115 LYS A O 1
ATOM 936 N N . LEU A 1 116 ? -4.741 -3.306 -3.928 1.00 86.19 116 LEU A N 1
ATOM 937 C CA . LEU A 1 116 ? -3.310 -3.552 -4.137 1.00 86.19 116 LEU A CA 1
ATOM 938 C C . LEU A 1 116 ? -2.945 -3.555 -5.625 1.00 86.19 116 LEU A C 1
ATOM 940 O O . LEU A 1 116 ? -1.975 -2.904 -6.009 1.00 86.19 116 LEU A O 1
ATOM 944 N N . ALA A 1 117 ? -3.748 -4.224 -6.455 1.00 86.56 117 ALA A N 1
ATOM 945 C CA . ALA A 1 117 ? -3.542 -4.256 -7.899 1.00 86.56 117 ALA A CA 1
ATOM 946 C C . ALA A 1 117 ? -3.695 -2.863 -8.541 1.00 86.56 117 ALA A C 1
ATOM 948 O O . ALA A 1 117 ? -2.934 -2.517 -9.443 1.00 86.56 117 ALA A O 1
ATOM 949 N N . GLU A 1 118 ? -4.630 -2.030 -8.065 1.00 88.88 118 GLU A N 1
ATOM 950 C CA . GLU A 1 118 ? -4.757 -0.631 -8.504 1.00 88.88 118 GLU A CA 1
ATOM 951 C C . GLU A 1 118 ? -3.493 0.189 -8.190 1.00 88.88 118 GLU A C 1
ATOM 953 O O . GLU A 1 118 ? -2.973 0.893 -9.062 1.00 88.88 118 GLU A O 1
ATOM 958 N N . PHE A 1 119 ? -2.970 0.077 -6.964 1.00 89.12 119 PHE A N 1
ATOM 959 C CA . PHE A 1 119 ? -1.758 0.782 -6.540 1.00 89.12 119 PHE A CA 1
ATOM 960 C C . PHE A 1 119 ? -0.527 0.356 -7.342 1.00 89.12 119 PHE A C 1
ATOM 962 O O . PHE A 1 119 ? 0.245 1.202 -7.798 1.00 89.12 119 PHE A O 1
ATOM 969 N N . GLU A 1 120 ? -0.366 -0.947 -7.555 1.00 89.50 120 GLU A N 1
ATOM 970 C CA . GLU A 1 120 ? 0.696 -1.503 -8.388 1.00 89.50 120 GLU A CA 1
ATOM 971 C C . GLU A 1 120 ? 0.596 -0.997 -9.828 1.00 89.50 120 GLU A C 1
ATOM 973 O O . GLU A 1 120 ? 1.550 -0.437 -10.372 1.00 89.50 120 GLU A O 1
ATOM 978 N N . LYS A 1 121 ? -0.594 -1.116 -10.428 1.00 90.00 121 LYS A N 1
ATOM 979 C CA . LYS A 1 121 ? -0.864 -0.692 -11.804 1.00 90.00 121 LYS A CA 1
ATOM 980 C C . LYS A 1 121 ? -0.499 0.773 -12.017 1.00 90.00 121 LYS A C 1
ATOM 982 O O . LYS A 1 121 ? 0.106 1.093 -13.039 1.00 90.00 121 LYS A O 1
ATOM 987 N N . SER A 1 122 ? -0.831 1.649 -11.067 1.00 90.94 122 SER A N 1
ATOM 988 C CA . SER A 1 122 ? -0.514 3.079 -11.148 1.00 90.94 122 SER A CA 1
ATOM 989 C C . SER A 1 122 ? 0.988 3.337 -11.281 1.00 90.94 122 SER A C 1
ATOM 991 O O . SER A 1 122 ? 1.398 4.146 -12.113 1.00 90.94 122 SER A O 1
ATOM 993 N N . TYR A 1 123 ? 1.812 2.646 -10.490 1.00 92.44 123 TYR A N 1
ATOM 994 C CA . TYR A 1 123 ? 3.263 2.815 -10.540 1.00 92.44 123 TYR A CA 1
ATOM 995 C C . TYR A 1 123 ? 3.868 2.149 -11.778 1.00 92.44 123 TYR A C 1
ATOM 997 O O . TYR A 1 123 ? 4.630 2.778 -12.512 1.00 92.44 123 TYR A O 1
ATOM 1005 N N . ILE A 1 124 ? 3.500 0.896 -12.071 1.00 92.38 124 ILE A N 1
ATOM 1006 C CA . ILE A 1 124 ? 4.104 0.170 -13.194 1.00 92.38 124 ILE A CA 1
ATOM 1007 C C . ILE A 1 124 ? 3.731 0.823 -14.538 1.00 92.38 124 ILE A C 1
ATOM 1009 O O . ILE A 1 124 ? 4.545 0.844 -15.454 1.00 92.38 124 ILE A O 1
ATOM 1013 N N . ASN A 1 125 ? 2.541 1.422 -14.670 1.00 92.44 125 ASN A N 1
ATOM 1014 C CA . ASN A 1 125 ? 2.176 2.227 -15.849 1.00 92.44 125 ASN A CA 1
ATOM 1015 C C . ASN A 1 125 ? 3.150 3.395 -16.113 1.00 92.44 125 ASN A C 1
ATOM 1017 O O . ASN A 1 125 ? 3.281 3.838 -17.254 1.00 92.44 125 ASN A O 1
ATOM 1021 N N . GLN A 1 126 ? 3.797 3.927 -15.076 1.00 92.00 126 GLN A N 1
ATOM 1022 C CA . GLN A 1 126 ? 4.796 4.991 -15.210 1.00 92.00 126 GLN A CA 1
ATOM 1023 C C . GLN A 1 126 ? 6.202 4.430 -15.430 1.00 92.00 126 GLN A C 1
ATOM 1025 O O . GLN A 1 126 ? 7.006 5.054 -16.116 1.00 92.00 126 GLN A O 1
ATOM 1030 N N . LEU A 1 127 ? 6.473 3.234 -14.905 1.00 93.31 127 LEU A N 1
ATOM 1031 C CA . LEU A 1 127 ? 7.738 2.533 -15.093 1.00 93.31 127 LEU A CA 1
ATOM 1032 C C . LEU A 1 127 ? 7.916 1.983 -16.510 1.00 93.31 127 LEU A C 1
ATOM 1034 O O . LEU A 1 127 ? 8.989 2.139 -17.080 1.00 93.31 127 LEU A O 1
ATOM 1038 N N . LEU A 1 128 ? 6.880 1.377 -17.095 1.00 93.19 128 LEU A N 1
ATOM 1039 C CA . LEU A 1 128 ? 6.975 0.705 -18.398 1.00 93.19 128 LEU A CA 1
ATOM 1040 C C . LEU A 1 128 ? 7.525 1.611 -19.516 1.00 93.19 128 LEU A C 1
ATOM 1042 O O . LEU A 1 128 ? 8.493 1.200 -20.156 1.00 93.19 128 LEU A O 1
ATOM 1046 N N . PRO A 1 129 ? 7.032 2.855 -19.704 1.00 92.56 129 PRO A N 1
ATOM 1047 C CA . PRO A 1 129 ? 7.597 3.767 -20.700 1.00 92.56 129 PRO A CA 1
ATOM 1048 C C . PRO A 1 129 ? 9.070 4.103 -20.460 1.00 92.56 129 PRO A C 1
ATOM 1050 O O . PRO A 1 129 ? 9.822 4.278 -21.411 1.00 92.56 129 PRO A O 1
ATOM 1053 N N . LYS A 1 130 ? 9.506 4.166 -19.194 1.00 90.88 130 LYS A N 1
ATOM 1054 C CA . LYS A 1 130 ? 10.912 4.422 -18.841 1.00 90.88 130 LYS A CA 1
ATOM 1055 C C . LYS A 1 130 ? 11.828 3.247 -19.172 1.00 90.88 130 LYS A C 1
ATOM 1057 O O . LYS A 1 130 ? 13.032 3.444 -19.256 1.00 90.88 130 LYS A O 1
ATOM 1062 N N . LEU A 1 131 ? 11.265 2.056 -19.351 1.00 90.12 131 LEU A N 1
ATOM 1063 C CA . LEU A 1 131 ? 11.974 0.841 -19.744 1.00 90.12 131 LEU A CA 1
ATOM 1064 C C . LEU A 1 131 ? 11.822 0.524 -21.242 1.00 90.12 131 LEU A C 1
ATOM 1066 O O . LEU A 1 131 ? 12.291 -0.518 -21.682 1.00 90.12 131 LEU A O 1
ATOM 1070 N N . GLY A 1 132 ? 11.169 1.399 -22.018 1.00 90.38 132 GLY A N 1
ATOM 1071 C CA . GLY A 1 132 ? 10.956 1.216 -23.459 1.00 90.38 132 GLY A CA 1
ATOM 1072 C C . GLY A 1 132 ? 9.686 0.444 -23.842 1.00 90.38 132 GLY A C 1
ATOM 1073 O O . GLY A 1 132 ? 9.483 0.167 -25.019 1.00 90.38 132 GLY A O 1
ATOM 1074 N N . TYR A 1 133 ? 8.807 0.123 -22.887 1.00 92.00 133 TYR A N 1
ATOM 1075 C CA . TYR A 1 133 ? 7.548 -0.587 -23.142 1.00 92.00 133 TYR A CA 1
ATOM 1076 C C . TYR A 1 133 ? 6.346 0.358 -23.216 1.00 92.00 133 TYR A C 1
ATOM 1078 O O . TYR A 1 133 ? 6.340 1.463 -22.670 1.00 92.00 133 TYR A O 1
ATOM 1086 N N . THR A 1 134 ? 5.260 -0.105 -23.834 1.00 92.75 134 THR A N 1
ATOM 1087 C CA . THR A 1 134 ? 3.994 0.632 -23.830 1.00 92.75 134 THR A CA 1
ATOM 1088 C C . THR A 1 134 ? 3.394 0.682 -22.422 1.00 92.75 134 THR A C 1
ATOM 1090 O O . THR A 1 134 ? 3.501 -0.253 -21.630 1.00 92.75 134 THR A O 1
ATOM 1093 N N . ARG A 1 135 ? 2.699 1.777 -22.088 1.00 90.38 135 ARG A N 1
ATOM 1094 C CA . ARG A 1 135 ? 2.026 1.920 -20.782 1.00 90.38 135 ARG A CA 1
ATOM 1095 C C . ARG A 1 135 ? 1.004 0.806 -20.522 1.00 90.38 135 ARG A C 1
ATOM 1097 O O . ARG A 1 135 ? 0.838 0.386 -19.382 1.00 90.38 135 ARG A O 1
ATOM 1104 N N . ASN A 1 136 ? 0.341 0.338 -21.578 1.00 89.69 136 ASN A N 1
ATOM 1105 C CA . ASN A 1 136 ? -0.713 -0.674 -21.524 1.00 89.69 136 ASN A CA 1
ATOM 1106 C C . ASN A 1 136 ? -0.180 -2.100 -21.737 1.00 89.69 136 ASN A C 1
ATOM 1108 O O . ASN A 1 136 ? -0.939 -2.975 -22.149 1.00 89.69 136 ASN A O 1
ATOM 1112 N N . PHE A 1 137 ? 1.110 -2.338 -21.484 1.00 90.88 137 PHE A N 1
ATOM 1113 C CA . PHE A 1 137 ? 1.708 -3.657 -21.658 1.00 90.88 137 PHE A CA 1
ATOM 1114 C C . PHE A 1 137 ? 0.958 -4.727 -20.831 1.00 90.88 137 PHE A C 1
ATOM 1116 O O . PHE A 1 137 ? 0.623 -4.465 -19.665 1.00 90.88 137 PHE A O 1
ATOM 1123 N N . PRO A 1 138 ? 0.669 -5.919 -21.397 1.00 89.75 138 PRO A N 1
ATOM 1124 C CA . PRO A 1 138 ? -0.132 -6.941 -20.728 1.00 89.75 138 PRO A CA 1
ATOM 1125 C C . PRO A 1 138 ? 0.428 -7.331 -19.357 1.00 89.75 138 PRO A C 1
ATOM 1127 O O . PRO A 1 138 ? 1.558 -7.801 -19.236 1.00 89.75 138 PRO A O 1
ATOM 1130 N N . ARG A 1 139 ? -0.384 -7.188 -18.302 1.00 87.81 139 ARG A N 1
ATOM 1131 C CA . ARG A 1 139 ? 0.048 -7.437 -16.912 1.00 87.81 139 ARG A CA 1
ATOM 1132 C C . ARG A 1 139 ? 0.480 -8.873 -16.647 1.00 87.81 139 ARG A C 1
ATOM 1134 O O . ARG A 1 139 ? 1.396 -9.079 -15.860 1.00 87.81 139 ARG A O 1
ATOM 1141 N N . ALA A 1 140 ? -0.123 -9.832 -17.342 1.00 86.38 140 ALA A N 1
ATOM 1142 C CA . ALA A 1 140 ? 0.305 -11.224 -17.284 1.00 86.38 140 ALA A CA 1
ATOM 1143 C C . ALA A 1 140 ? 1.785 -11.377 -17.681 1.00 86.38 140 ALA A C 1
ATOM 1145 O O . ALA A 1 140 ? 2.525 -12.074 -17.002 1.00 86.38 140 ALA A O 1
ATOM 1146 N N . VAL A 1 141 ? 2.235 -10.653 -18.712 1.00 87.94 141 VAL A N 1
ATOM 1147 C CA . VAL A 1 141 ? 3.625 -10.687 -19.202 1.00 87.94 141 VAL A CA 1
ATOM 1148 C C . VAL A 1 141 ? 4.552 -9.825 -18.340 1.00 87.94 141 VAL A C 1
ATOM 1150 O O . VAL A 1 141 ? 5.729 -10.124 -18.192 1.00 87.94 141 VAL A O 1
ATOM 1153 N N . VAL A 1 142 ? 4.037 -8.767 -17.711 1.00 89.50 142 VAL A N 1
ATOM 1154 C CA . VAL A 1 142 ? 4.809 -7.967 -16.743 1.00 89.50 142 VAL A CA 1
ATOM 1155 C C . VAL A 1 142 ? 5.270 -8.832 -15.563 1.00 89.50 142 VAL A C 1
ATOM 1157 O O . VAL A 1 142 ? 6.423 -8.744 -15.154 1.00 89.50 142 VAL A O 1
ATOM 1160 N N . HIS A 1 143 ? 4.377 -9.664 -15.025 1.00 87.56 143 HIS A N 1
ATOM 1161 C CA . HIS A 1 143 ? 4.620 -10.432 -13.798 1.00 87.56 143 HIS A CA 1
ATOM 1162 C C . HIS A 1 143 ? 5.057 -11.884 -14.028 1.00 87.56 143 HIS A C 1
ATOM 1164 O O . HIS A 1 143 ? 5.353 -12.588 -13.065 1.00 87.56 143 HIS A O 1
ATOM 1170 N N . ALA A 1 144 ? 5.070 -12.355 -15.276 1.00 86.94 144 ALA A N 1
ATOM 1171 C CA . ALA A 1 144 ? 5.514 -13.704 -15.604 1.00 86.94 144 ALA A CA 1
ATOM 1172 C C . ALA A 1 144 ? 7.043 -13.854 -15.502 1.00 86.94 144 ALA A C 1
ATOM 1174 O O . ALA A 1 144 ? 7.788 -12.874 -15.448 1.00 86.94 144 ALA A O 1
ATOM 1175 N N . LEU A 1 145 ? 7.493 -15.110 -15.462 1.00 83.75 145 LEU A N 1
ATOM 1176 C CA . LEU A 1 145 ? 8.894 -15.490 -15.290 1.00 83.75 145 LEU A CA 1
ATOM 1177 C C . LEU A 1 145 ? 9.762 -15.017 -16.458 1.00 83.75 145 LEU A C 1
ATOM 1179 O O . LEU A 1 145 ? 9.400 -15.198 -17.620 1.00 83.75 145 LEU A O 1
ATOM 1183 N N . VAL A 1 146 ? 10.950 -14.499 -16.145 1.00 86.50 146 VAL A N 1
ATOM 1184 C CA . VAL A 1 146 ? 11.929 -14.062 -17.156 1.00 86.50 146 VAL A CA 1
ATOM 1185 C C . VAL A 1 146 ? 12.340 -15.216 -18.078 1.00 86.50 146 VAL A C 1
ATOM 1187 O O . VAL A 1 146 ? 12.528 -15.005 -19.271 1.00 86.50 146 VAL A O 1
ATOM 1190 N N . GLU A 1 147 ? 12.375 -16.448 -17.560 1.00 86.00 147 GLU A N 1
ATOM 1191 C CA . GLU A 1 147 ? 12.644 -17.677 -18.327 1.00 86.00 147 GLU A CA 1
ATOM 1192 C C . GLU A 1 147 ? 11.654 -17.905 -19.480 1.00 86.00 147 GLU A C 1
ATOM 1194 O O . GLU A 1 147 ? 12.001 -18.517 -20.484 1.00 86.00 147 GLU A O 1
ATOM 1199 N N . LEU A 1 148 ? 10.432 -17.376 -19.363 1.00 86.31 148 LEU A N 1
ATOM 1200 C CA . LEU A 1 148 ? 9.389 -17.452 -20.389 1.00 86.31 148 LEU A CA 1
ATOM 1201 C C . LEU A 1 148 ? 9.375 -16.215 -21.309 1.00 86.31 148 LEU A C 1
ATOM 1203 O O . LEU A 1 148 ? 8.410 -16.004 -22.040 1.00 86.31 148 LEU A O 1
ATOM 1207 N N . GLY A 1 149 ? 10.408 -15.366 -21.252 1.00 81.06 149 GLY A N 1
ATOM 1208 C CA . GLY A 1 149 ? 10.509 -14.130 -22.039 1.00 81.06 149 GLY A CA 1
ATOM 1209 C C . GLY A 1 149 ? 9.697 -12.953 -21.486 1.00 81.06 149 GLY A C 1
ATOM 1210 O O . GLY A 1 149 ? 9.464 -11.971 -22.190 1.00 81.06 149 GLY A O 1
ATOM 1211 N N . ALA A 1 150 ? 9.241 -13.041 -20.236 1.00 88.81 150 ALA A N 1
ATOM 1212 C CA . ALA A 1 150 ? 8.497 -11.989 -19.550 1.00 88.81 150 ALA A CA 1
ATOM 1213 C C . ALA A 1 150 ? 9.406 -11.043 -18.740 1.00 88.81 150 ALA A C 1
ATOM 1215 O O . ALA A 1 150 ? 10.620 -11.216 -18.672 1.00 88.81 150 ALA A O 1
ATOM 1216 N N . LEU A 1 151 ? 8.821 -10.005 -18.128 1.00 85.31 151 LEU A N 1
ATOM 1217 C CA . LEU A 1 151 ? 9.589 -8.947 -17.451 1.00 85.31 151 LEU A CA 1
ATOM 1218 C C . LEU A 1 151 ? 9.951 -9.262 -15.989 1.00 85.31 151 LEU A C 1
ATOM 1220 O O . LEU A 1 151 ? 10.778 -8.559 -15.411 1.00 85.31 151 LEU A O 1
ATOM 1224 N N . GLY A 1 152 ? 9.347 -10.286 -15.378 1.00 84.25 152 GLY A N 1
ATOM 1225 C CA . GLY A 1 152 ? 9.725 -10.750 -14.039 1.00 84.25 152 GLY A CA 1
ATOM 1226 C C . GLY A 1 152 ? 9.437 -9.776 -12.895 1.00 84.25 152 GLY A C 1
ATOM 1227 O O . GLY A 1 152 ? 10.081 -9.856 -11.851 1.00 84.25 152 GLY A O 1
ATOM 1228 N N . PHE A 1 153 ? 8.502 -8.837 -13.054 1.00 86.00 153 PHE A N 1
ATOM 1229 C CA . PHE A 1 153 ? 8.166 -7.899 -11.983 1.00 86.00 153 PHE A CA 1
ATOM 1230 C C . PHE A 1 153 ? 7.440 -8.590 -10.826 1.00 86.00 153 PHE A C 1
ATOM 1232 O O . PHE A 1 153 ? 6.435 -9.275 -11.025 1.00 86.00 153 PHE A O 1
ATOM 1239 N N . ASN A 1 154 ? 7.873 -8.305 -9.598 1.00 81.44 154 ASN A N 1
ATOM 1240 C CA . ASN A 1 154 ? 7.227 -8.813 -8.391 1.00 81.44 154 ASN A CA 1
ATOM 1241 C C . ASN A 1 154 ? 5.781 -8.324 -8.287 1.00 81.44 154 ASN A C 1
ATOM 1243 O O . ASN A 1 154 ? 5.544 -7.119 -8.350 1.00 81.44 154 ASN A O 1
ATOM 1247 N N . HIS A 1 155 ? 4.848 -9.258 -8.082 1.00 77.31 155 HIS A N 1
ATOM 1248 C CA . HIS A 1 155 ? 3.417 -8.977 -8.030 1.00 77.31 155 HIS A CA 1
ATOM 1249 C C . HIS A 1 155 ? 2.905 -8.813 -6.594 1.00 77.31 155 HIS A C 1
ATOM 1251 O O . HIS A 1 155 ? 3.076 -9.699 -5.752 1.00 77.31 155 HIS A O 1
ATOM 1257 N N . TYR A 1 156 ? 2.219 -7.706 -6.301 1.00 71.88 156 TYR A N 1
ATOM 1258 C CA . TYR A 1 156 ? 1.779 -7.383 -4.936 1.00 71.88 156 TYR A CA 1
ATOM 1259 C C . TYR A 1 156 ? 0.858 -8.392 -4.253 1.00 71.88 156 TYR A C 1
ATOM 1261 O O . TYR A 1 156 ? 1.087 -8.713 -3.082 1.00 71.88 156 TYR A O 1
ATOM 1269 N N . PRO A 1 157 ? -0.157 -8.926 -4.939 1.00 59.69 157 PRO A N 1
ATOM 1270 C CA . PRO A 1 157 ? -0.969 -10.031 -4.459 1.00 59.69 157 PRO A CA 1
ATOM 1271 C C . PRO A 1 157 ? -0.223 -11.229 -3.889 1.00 59.69 157 PRO A C 1
ATOM 1273 O O . PRO A 1 157 ? -0.748 -11.878 -2.987 1.00 59.69 157 PRO A O 1
ATOM 1276 N N . GLN A 1 158 ? 0.994 -11.507 -4.358 1.00 55.97 158 GLN A N 1
ATOM 1277 C CA . GLN A 1 158 ? 1.779 -12.647 -3.888 1.00 55.97 158 GLN A CA 1
ATOM 1278 C C . GLN A 1 158 ? 2.365 -12.414 -2.484 1.00 55.97 158 GLN A C 1
ATOM 1280 O O . GLN A 1 158 ? 2.668 -13.371 -1.777 1.00 55.97 158 GLN A O 1
ATOM 1285 N N . TYR A 1 159 ? 2.458 -11.158 -2.023 1.00 53.09 159 TYR A N 1
ATOM 1286 C CA . TYR A 1 159 ? 2.889 -10.831 -0.656 1.00 53.09 159 TYR A CA 1
ATOM 1287 C C . TYR A 1 159 ? 1.806 -11.052 0.401 1.00 53.09 159 TYR A C 1
ATOM 1289 O O . TYR A 1 159 ? 2.105 -11.004 1.599 1.00 53.09 159 TYR A O 1
ATOM 1297 N N . LYS A 1 160 ? 0.558 -11.345 0.003 1.00 49.56 160 LYS A N 1
ATOM 1298 C CA . LYS A 1 160 ? -0.364 -12.014 0.918 1.00 49.56 160 LY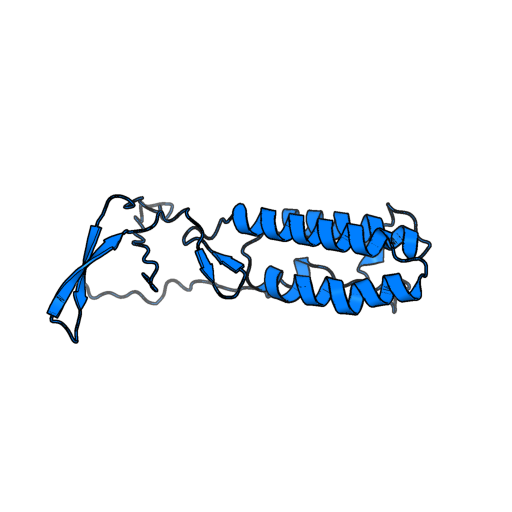S A CA 1
ATOM 1299 C C . LYS A 1 160 ? 0.130 -13.445 1.078 1.00 49.56 160 LYS A C 1
ATOM 1301 O O . LYS A 1 160 ? -0.307 -14.349 0.374 1.00 49.56 160 LYS A O 1
ATOM 1306 N N . VAL A 1 161 ? 1.014 -13.644 2.061 1.00 42.84 161 VAL A N 1
ATOM 1307 C CA . VAL A 1 161 ? 1.158 -14.932 2.749 1.00 42.84 161 VAL A CA 1
ATOM 1308 C C . VAL A 1 161 ? -0.250 -15.497 2.877 1.00 42.84 161 VAL A C 1
ATOM 1310 O O . VAL A 1 161 ? -1.138 -14.762 3.327 1.00 42.84 161 VAL A O 1
ATOM 1313 N N . LYS A 1 162 ? -0.468 -16.746 2.439 1.00 39.62 162 LYS A N 1
ATOM 1314 C CA . LYS A 1 162 ? -1.688 -17.502 2.735 1.00 39.62 162 LYS A CA 1
ATOM 1315 C C . LYS A 1 162 ? -1.888 -17.429 4.246 1.00 39.62 162 LYS A C 1
ATOM 1317 O O . LYS A 1 162 ? -1.359 -18.250 4.988 1.00 39.62 162 LYS A O 1
ATOM 1322 N N . ARG A 1 163 ? -2.602 -16.410 4.727 1.00 41.56 163 ARG A N 1
ATOM 1323 C CA . ARG A 1 163 ? -3.092 -16.332 6.094 1.00 41.56 163 ARG A CA 1
ATOM 1324 C C . ARG A 1 163 ? -4.217 -17.353 6.125 1.00 41.56 163 ARG A C 1
ATOM 1326 O O . ARG A 1 163 ? -5.387 -16.996 6.080 1.00 41.56 163 ARG A O 1
ATOM 1333 N N . ASN A 1 164 ? -3.832 -18.630 6.143 1.00 31.58 164 ASN A N 1
ATOM 1334 C CA . ASN A 1 164 ? -4.651 -19.743 6.582 1.00 31.58 164 ASN A CA 1
ATOM 1335 C C . ASN A 1 164 ? -4.903 -19.533 8.076 1.00 31.58 164 ASN A C 1
ATOM 1337 O O . ASN A 1 164 ? -4.459 -20.308 8.913 1.00 31.58 164 ASN A O 1
ATOM 1341 N N . VAL A 1 165 ? -5.598 -18.456 8.432 1.00 40.25 165 VAL A N 1
ATOM 1342 C CA . VAL A 1 165 ? -6.284 -18.395 9.710 1.00 40.25 165 VAL A CA 1
ATOM 1343 C C . VAL A 1 165 ? -7.599 -19.115 9.464 1.00 40.25 165 VAL A C 1
ATOM 1345 O O . VAL A 1 165 ? -8.664 -18.517 9.358 1.00 40.25 165 VAL A O 1
ATOM 1348 N N . SER A 1 166 ? -7.496 -20.437 9.317 1.00 31.34 166 SER A N 1
ATOM 1349 C CA . SER A 1 166 ? -8.586 -21.293 9.739 1.00 31.34 166 SER A CA 1
ATOM 1350 C C . SER A 1 166 ? -8.620 -21.087 11.245 1.00 31.34 166 SER A C 1
ATOM 1352 O O . SER A 1 166 ? -7.801 -21.654 11.967 1.00 31.34 166 SER A O 1
ATOM 1354 N N . ILE A 1 167 ? -9.496 -20.202 11.721 1.00 39.28 167 ILE A N 1
ATOM 1355 C CA . ILE A 1 167 ? -9.903 -20.242 13.120 1.00 39.28 167 ILE A CA 1
ATOM 1356 C C . ILE A 1 167 ? -10.595 -21.598 13.239 1.00 39.28 167 ILE A C 1
ATOM 1358 O O . ILE A 1 167 ? -11.777 -21.727 12.935 1.00 39.28 167 ILE A O 1
ATOM 1362 N N . LYS A 1 168 ? -9.837 -22.651 13.567 1.00 33.06 168 LYS A N 1
ATOM 1363 C CA . LYS A 1 168 ? -10.445 -23.848 14.127 1.00 33.06 168 LYS A CA 1
ATOM 1364 C C . LYS A 1 168 ? -11.121 -23.345 15.391 1.00 33.06 168 LYS A C 1
ATOM 1366 O O . LYS A 1 168 ? -10.454 -22.878 16.309 1.00 33.06 168 LYS A O 1
ATOM 1371 N N . SER A 1 169 ? -12.444 -23.351 15.385 1.00 40.03 169 SER A N 1
ATOM 1372 C CA . SER A 1 169 ? -13.318 -22.938 16.478 1.00 40.03 169 SER A CA 1
ATOM 1373 C C . SER A 1 169 ? -13.240 -23.900 17.674 1.00 40.03 169 SER A C 1
ATOM 1375 O O . SER A 1 169 ? -14.258 -24.223 18.269 1.00 40.03 169 SER A O 1
ATOM 1377 N N . SER A 1 170 ? -12.051 -24.399 18.014 1.00 37.28 170 SER A N 1
ATOM 1378 C CA . SER A 1 170 ? -11.823 -25.429 19.028 1.00 37.28 170 SER A CA 1
ATOM 1379 C C . SER A 1 170 ? -10.915 -24.907 20.142 1.00 37.28 170 SER A C 1
ATOM 1381 O O . SER A 1 170 ? -9.892 -25.517 20.445 1.00 37.28 170 SER A O 1
ATOM 1383 N N . MET A 1 171 ? -11.217 -23.730 20.695 1.00 35.44 171 MET A N 1
ATOM 1384 C CA . MET A 1 171 ? -10.507 -23.254 21.887 1.00 35.44 171 MET A CA 1
ATOM 1385 C C . MET A 1 171 ? -11.323 -22.264 22.725 1.00 35.44 171 MET A C 1
ATOM 1387 O O . MET A 1 171 ? -10.797 -21.264 23.194 1.00 35.44 171 MET A O 1
ATOM 1391 N N . PHE A 1 172 ? -12.615 -22.541 22.905 1.00 38.81 172 PHE A N 1
ATOM 1392 C CA . PHE A 1 172 ? -13.418 -21.927 23.964 1.00 38.81 172 PHE A CA 1
ATOM 1393 C C . PHE A 1 172 ? -14.427 -22.941 24.509 1.00 38.81 172 PHE A C 1
ATOM 1395 O O . PHE A 1 172 ? -15.633 -22.726 24.442 1.00 38.81 172 PHE A O 1
ATOM 1402 N N . ASP A 1 173 ? -13.924 -24.040 25.073 1.00 34.56 173 ASP A N 1
ATOM 1403 C CA . ASP A 1 173 ? -14.674 -24.759 26.102 1.00 34.56 173 ASP A CA 1
ATOM 1404 C C . ASP A 1 173 ? -14.519 -23.973 27.405 1.00 34.56 173 ASP A C 1
ATOM 1406 O O . ASP A 1 173 ? -13.655 -24.236 28.240 1.00 34.56 173 ASP A O 1
ATOM 1410 N N . PHE A 1 174 ? -15.337 -22.931 27.550 1.00 40.69 174 PHE A N 1
ATOM 1411 C CA . PHE A 1 174 ? -15.642 -22.416 28.874 1.00 40.69 174 PHE A CA 1
ATOM 1412 C C . PHE A 1 174 ? -16.640 -23.381 29.504 1.00 40.69 174 PHE A C 1
ATOM 1414 O O . PHE A 1 174 ? -17.777 -23.488 29.042 1.00 40.69 174 PHE A O 1
ATOM 1421 N N . ASN A 1 175 ? -16.166 -24.082 30.537 1.00 39.09 175 ASN A N 1
ATOM 1422 C CA . ASN A 1 175 ? -16.948 -24.836 31.511 1.00 39.09 175 ASN A CA 1
ATOM 1423 C C . ASN A 1 175 ? -18.380 -24.301 31.638 1.00 39.09 175 ASN A C 1
ATOM 1425 O O . ASN A 1 175 ? -18.591 -23.159 32.057 1.00 39.09 175 ASN A O 1
ATOM 1429 N N . LYS A 1 176 ? -19.357 -25.148 31.314 1.00 37.50 176 LYS A N 1
ATOM 1430 C CA . LYS A 1 176 ? -20.704 -25.020 31.870 1.00 37.50 176 LYS A CA 1
ATOM 1431 C C . LYS A 1 176 ? -20.741 -25.742 33.225 1.00 37.50 176 LYS A C 1
ATOM 1433 O O . LYS A 1 176 ? -20.019 -26.728 33.366 1.00 37.50 176 LYS A O 1
ATOM 1438 N N . PRO A 1 177 ? -21.515 -25.220 34.193 1.00 51.69 177 PRO A N 1
ATOM 1439 C CA . PRO A 1 177 ? -21.681 -25.833 35.509 1.00 51.69 177 PRO A CA 1
ATOM 1440 C C . PRO A 1 177 ? -22.319 -27.221 35.424 1.00 51.69 177 PRO A C 1
ATOM 1442 O O . PRO A 1 177 ? -23.102 -27.451 34.470 1.00 51.69 177 PRO A O 1
#

Solvent-accessible surface area (backbone atoms only — not comparable to full-atom values): 10862 Å² total; per-residue (Å²): 131,87,91,74,86,48,69,68,84,46,74,46,78,50,102,88,57,76,40,79,54,87,55,49,86,47,75,44,76,43,69,41,87,89,78,66,45,77,44,80,43,73,32,42,45,52,70,55,63,45,81,52,98,91,40,49,46,20,85,69,50,60,37,70,64,38,52,50,52,52,50,51,50,47,52,52,51,40,58,56,51,69,71,46,86,46,47,68,53,43,52,47,42,45,64,64,50,49,46,58,63,42,54,65,55,57,66,71,46,71,69,55,68,68,58,48,52,52,54,48,48,60,40,48,39,62,46,29,52,54,68,75,41,60,57,80,56,59,64,70,44,40,49,28,55,51,92,78,76,28,69,47,41,86,56,70,74,70,62,58,64,84,77,76,71,71,75,70,89,79,82,75,88,71,83,74,134

pLDDT: mean 78.47, std 15.8, range [31.34, 94.06]